Protein AF-A0AAW1L6F1-F1 (afdb_monomer)

Foldseek 3Di:
DDDPCPVLPPPKDWPDKFALDDQWIKTWIQRPVVRDIDIDIGHPPDDDDPVVCVQRTDVNRVVQLVVPPPDDWDKDWDWDWDADPVRDTDTDIDIDTDHRDVPQWDADPVRDTHGPPDDDDDDD

Nearest PDB structures (foldseek):
  8a5d-assembly1_X  TM=5.709E-01  e=8.461E+00  Thermochaetoides thermophila
  8a5p-assembly1_X  TM=4.669E-01  e=5.371E+00  Thermochaetoides thermophila
  8a5q-assembly1_X  TM=4.578E-01  e=5.685E+00  Thermochaetoides thermophila
  4yur-assembly1_A  TM=3.239E-01  e=2.045E+00  Homo sapiens
  8jmx-assembly1_A  TM=3.265E-01  e=7.135E+00  Homo sapiens

Radius of gyration: 18.79 Å; Cα contacts (8 Å, |Δi|>4): 182; chains: 1; bounding box: 62×35×46 Å

Sequence (124 aa):
MTDELECYGEGSYITTFASGGPKLYAYRVYSPTEDKYYATIEVKGITINHNTSKTVNFPSLCGMVLKGEETEPKYITTKNIRRTVGHDVVTCAVTKVFKTTFSKRRHLENY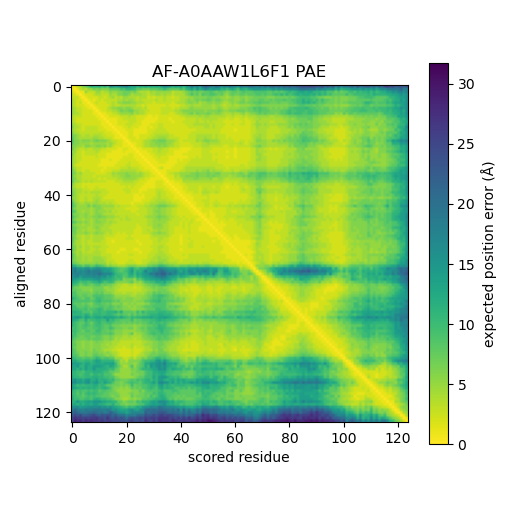DSVPYGYKRRKLE

Solvent-accessible surface area (backbone atoms only — not comparable to full-atom values): 7790 Å² total; per-residue (Å²): 135,84,72,84,46,60,87,54,31,75,84,33,44,76,78,44,79,41,68,36,41,91,63,28,38,27,40,30,32,41,15,70,75,74,73,43,79,48,74,44,64,49,53,74,91,60,79,84,44,82,74,45,42,76,65,60,35,42,70,51,51,47,51,40,56,76,56,40,88,78,49,78,72,42,79,46,75,44,80,42,83,46,67,48,96,86,64,47,82,43,80,41,84,44,75,44,77,54,65,70,63,54,87,74,43,47,75,46,97,83,78,46,73,42,56,77,86,72,73,83,78,80,82,128

pLDDT: mean 88.29, std 8.33, range [51.62, 97.12]

Organism: Popillia japonica (NCBI:txid7064)

Structure (mmCIF, N/CA/C/O backbone):
data_AF-A0AAW1L6F1-F1
#
_entry.id   AF-A0AAW1L6F1-F1
#
loop_
_atom_site.group_PDB
_atom_site.id
_atom_site.type_symbol
_atom_site.label_atom_id
_atom_site.label_alt_id
_atom_site.label_comp_id
_atom_site.label_asym_id
_atom_site.label_entity_id
_atom_site.label_seq_id
_atom_site.pdbx_PDB_ins_code
_atom_site.Cartn_x
_atom_site.Cartn_y
_atom_site.Cartn_z
_atom_site.occupancy
_atom_site.B_iso_or_equiv
_atom_site.auth_seq_id
_atom_site.auth_comp_id
_atom_site.auth_asym_id
_atom_site.auth_atom_id
_atom_site.pdbx_PDB_model_num
ATOM 1 N N . MET A 1 1 ? -11.083 -21.063 3.899 1.00 57.72 1 MET A N 1
ATOM 2 C CA . MET A 1 1 ? -10.723 -19.638 3.751 1.00 57.72 1 MET A CA 1
ATOM 3 C C . MET A 1 1 ? -10.067 -19.257 5.061 1.00 57.72 1 MET A C 1
ATOM 5 O O . MET A 1 1 ? -10.654 -19.580 6.082 1.00 57.72 1 MET A O 1
ATOM 9 N N . THR A 1 2 ? -8.835 -18.754 5.032 1.00 82.38 2 THR A N 1
ATOM 10 C CA . THR A 1 2 ? -8.041 -18.465 6.241 1.00 82.38 2 THR A CA 1
ATOM 11 C C . THR A 1 2 ? -8.349 -17.052 6.721 1.00 82.38 2 THR A C 1
ATOM 13 O O . THR A 1 2 ? -8.547 -16.170 5.884 1.00 82.38 2 THR A O 1
ATOM 16 N N . ASP A 1 3 ? -8.426 -16.847 8.034 1.00 86.44 3 ASP A N 1
ATOM 17 C CA . ASP A 1 3 ? -8.598 -15.519 8.615 1.00 86.44 3 ASP A CA 1
ATOM 18 C C . ASP A 1 3 ? -7.234 -14.828 8.761 1.00 86.44 3 ASP A C 1
ATOM 20 O O . ASP A 1 3 ? -6.381 -15.230 9.548 1.00 86.44 3 ASP A O 1
ATOM 24 N N . GLU A 1 4 ? -7.024 -13.774 7.975 1.00 82.94 4 GLU A N 1
ATOM 25 C CA . GLU A 1 4 ? -5.788 -12.983 7.986 1.00 82.94 4 GLU A CA 1
ATOM 26 C C . GLU A 1 4 ? -5.648 -12.128 9.263 1.00 82.94 4 GLU A C 1
ATOM 28 O O . GLU A 1 4 ? -4.585 -11.555 9.514 1.00 82.94 4 GLU A O 1
ATOM 33 N N . LEU A 1 5 ? -6.710 -12.006 10.072 1.00 90.38 5 LEU A N 1
ATOM 34 C CA . LEU A 1 5 ? -6.708 -11.217 11.303 1.00 90.38 5 LEU A CA 1
ATOM 35 C C . LEU A 1 5 ? -6.268 -12.003 12.541 1.00 90.38 5 LEU A C 1
ATOM 37 O O . LEU A 1 5 ? -5.894 -11.375 13.532 1.00 90.38 5 LEU A O 1
ATOM 41 N N . GLU A 1 6 ? -6.230 -13.339 12.476 1.00 89.56 6 GLU A N 1
ATOM 42 C CA . GLU A 1 6 ? -5.811 -14.204 13.592 1.00 89.56 6 GLU A CA 1
ATOM 43 C C . GLU A 1 6 ? -4.420 -13.832 14.124 1.00 89.56 6 GLU A C 1
ATOM 45 O O . GLU A 1 6 ? -4.172 -13.874 15.329 1.00 89.56 6 GLU A O 1
ATOM 50 N N . CYS A 1 7 ? -3.518 -13.389 13.241 1.00 90.06 7 CYS A N 1
ATOM 51 C CA . CYS A 1 7 ? -2.166 -12.981 13.617 1.00 90.06 7 CYS A CA 1
ATOM 52 C C . CYS A 1 7 ? -2.102 -11.722 14.502 1.00 90.06 7 CYS A C 1
ATOM 54 O O . CYS A 1 7 ? -1.065 -11.477 15.117 1.00 90.06 7 CYS A O 1
ATOM 56 N N . TYR A 1 8 ? -3.185 -10.942 14.590 1.00 91.31 8 TYR A N 1
ATOM 57 C CA . TYR A 1 8 ? -3.277 -9.752 15.443 1.00 91.31 8 TYR A CA 1
ATOM 58 C C . TYR A 1 8 ? -3.938 -10.036 16.801 1.00 91.31 8 TYR A C 1
ATOM 60 O O . TYR A 1 8 ? -4.023 -9.130 17.628 1.00 91.31 8 TYR A O 1
ATOM 68 N N . GLY A 1 9 ? -4.377 -11.273 17.053 1.00 92.50 9 GLY A N 1
ATOM 69 C CA . GLY A 1 9 ? -5.018 -11.693 18.299 1.00 92.50 9 GLY A CA 1
ATOM 70 C C . GLY A 1 9 ? -6.535 -11.846 18.187 1.00 92.50 9 GLY A C 1
ATOM 71 O O . GLY A 1 9 ? -7.175 -11.336 17.264 1.00 92.50 9 GLY A O 1
ATOM 72 N N . GLU A 1 10 ? -7.114 -12.568 19.144 1.00 92.38 10 GLU A N 1
ATOM 73 C CA . GLU A 1 10 ? -8.540 -12.894 19.164 1.00 92.38 10 GLU A CA 1
ATOM 74 C C . GLU A 1 10 ? -9.414 -11.632 19.240 1.00 92.38 10 GLU A C 1
ATOM 76 O O . GLU A 1 10 ? -9.129 -10.686 19.976 1.00 92.38 10 GLU A O 1
ATOM 81 N N . GLY A 1 11 ? -10.484 -11.604 18.442 1.00 92.12 11 GLY A N 1
ATOM 82 C CA . GLY A 1 11 ? -11.396 -10.461 18.370 1.00 92.12 11 GLY A CA 1
ATOM 83 C C . GLY A 1 11 ? -10.843 -9.247 17.618 1.00 92.12 11 GLY A C 1
ATOM 84 O O . GLY A 1 11 ? -11.469 -8.188 17.650 1.00 92.12 11 GLY A O 1
ATOM 85 N N . SER A 1 12 ? -9.699 -9.369 16.938 1.00 95.44 12 SER A N 1
ATOM 86 C CA . SER A 1 12 ? -9.168 -8.300 16.088 1.00 95.44 12 SER A CA 1
ATOM 87 C C . SER A 1 12 ? -10.091 -7.996 14.912 1.00 95.44 12 SER A C 1
ATOM 89 O O . SER A 1 12 ? -10.621 -8.898 14.266 1.00 95.44 12 SER A O 1
ATOM 91 N N . TYR A 1 13 ? -10.262 -6.713 14.594 1.00 94.50 13 TYR A N 1
ATOM 92 C CA . TYR A 1 13 ? -11.119 -6.285 13.487 1.00 94.50 13 TYR A CA 1
ATOM 93 C C . TYR A 1 13 ? -10.544 -5.092 12.728 1.00 94.50 13 TYR A C 1
ATOM 95 O O . TYR A 1 13 ? -9.769 -4.283 13.247 1.00 94.50 13 TYR A O 1
ATOM 103 N N . ILE A 1 14 ? -10.936 -4.975 11.459 1.00 95.75 14 ILE A N 1
ATOM 104 C CA . ILE A 1 14 ? -10.528 -3.871 10.591 1.00 95.75 14 ILE A CA 1
ATOM 105 C C . ILE A 1 14 ? -11.336 -2.620 10.946 1.00 95.75 14 ILE A C 1
ATOM 107 O O . ILE A 1 14 ? -12.562 -2.622 10.887 1.00 95.75 14 ILE A O 1
ATOM 111 N N . THR A 1 15 ? -10.642 -1.529 11.263 1.00 95.75 15 THR A N 1
ATOM 112 C CA . THR A 1 15 ? -11.247 -0.223 11.571 1.00 95.75 15 THR A CA 1
ATOM 113 C C . THR A 1 15 ? -11.267 0.714 10.377 1.00 95.75 15 THR A C 1
ATOM 115 O O . THR A 1 15 ? -12.093 1.619 10.294 1.00 95.75 15 THR A O 1
ATOM 118 N N . THR A 1 16 ? -10.346 0.537 9.433 1.00 93.94 16 THR A N 1
ATOM 119 C CA . THR A 1 16 ? -10.291 1.352 8.219 1.00 93.94 16 THR A CA 1
ATOM 120 C C . THR A 1 16 ? -9.770 0.518 7.072 1.00 93.94 16 THR A C 1
ATOM 122 O O . THR A 1 16 ? -8.782 -0.197 7.220 1.00 93.94 16 THR A O 1
ATOM 125 N N . PHE A 1 17 ? -10.405 0.656 5.915 1.00 93.00 17 PHE A N 1
ATOM 126 C CA . PHE A 1 17 ? -10.014 -0.012 4.686 1.00 93.00 17 PHE A CA 1
ATOM 127 C C . PHE A 1 17 ? -9.906 1.013 3.558 1.00 93.00 17 PHE A C 1
ATOM 129 O O . PHE A 1 17 ? -10.800 1.835 3.368 1.00 93.00 17 PHE A O 1
ATOM 136 N N . ALA A 1 18 ? -8.816 0.949 2.802 1.00 91.50 18 ALA A N 1
ATOM 137 C CA . ALA A 1 18 ? -8.590 1.763 1.621 1.00 91.50 18 ALA A CA 1
ATOM 138 C C . ALA A 1 18 ? -8.225 0.856 0.447 1.00 91.50 18 ALA A C 1
ATOM 140 O O . ALA A 1 18 ? -7.254 0.103 0.503 1.00 91.50 18 ALA A O 1
ATOM 141 N N . SER A 1 19 ? -8.978 0.956 -0.646 1.00 90.94 19 SER A N 1
ATOM 142 C CA . SER A 1 19 ? -8.617 0.320 -1.911 1.00 90.94 19 SER A CA 1
ATOM 143 C C . SER A 1 19 ? -8.038 1.368 -2.853 1.00 90.94 19 SER A C 1
ATOM 145 O O . SER A 1 19 ? -8.583 2.458 -2.968 1.00 90.94 19 SER A O 1
ATOM 147 N N . GLY A 1 20 ? -6.950 1.035 -3.544 1.00 88.31 20 GLY A N 1
ATOM 148 C CA . GLY A 1 20 ? -6.421 1.800 -4.678 1.00 88.31 20 GLY A CA 1
ATOM 149 C C . GLY A 1 20 ? -6.660 1.120 -6.027 1.00 88.31 20 GLY A C 1
ATOM 150 O O . GLY A 1 20 ? -6.161 1.592 -7.052 1.00 88.31 20 GLY A O 1
ATOM 151 N N . GLY A 1 21 ? -7.382 -0.003 -6.037 1.00 87.50 21 GLY A N 1
ATOM 152 C CA . GLY A 1 21 ? -7.690 -0.792 -7.223 1.00 87.50 21 GLY A CA 1
ATOM 153 C C . GLY A 1 21 ? -7.355 -2.274 -7.067 1.00 87.50 21 GLY A C 1
ATOM 154 O O . GLY A 1 21 ? -7.065 -2.752 -5.966 1.00 87.50 21 GLY A O 1
ATOM 155 N N . PRO A 1 22 ? -7.395 -3.038 -8.172 1.00 88.31 22 PRO A N 1
ATOM 156 C CA . PRO A 1 22 ? -7.106 -4.463 -8.143 1.00 88.31 22 PRO A CA 1
ATOM 157 C C . PRO A 1 22 ? -5.719 -4.742 -7.557 1.00 88.31 22 PRO A C 1
ATOM 159 O O . PRO A 1 22 ? -4.704 -4.345 -8.126 1.00 88.31 22 PRO A O 1
ATOM 162 N N . LYS A 1 23 ? -5.683 -5.490 -6.446 1.00 89.00 23 LYS A N 1
ATOM 163 C CA . LYS A 1 23 ? -4.446 -5.933 -5.773 1.00 89.00 23 LYS A CA 1
ATOM 164 C C . LYS A 1 23 ? -3.576 -4.774 -5.253 1.00 89.00 23 LYS A C 1
ATOM 166 O O . LYS A 1 23 ? -2.353 -4.903 -5.185 1.00 89.00 23 LYS A O 1
ATOM 171 N N . LEU A 1 24 ? -4.229 -3.661 -4.917 1.00 92.75 24 LEU A N 1
ATOM 172 C CA . LEU A 1 24 ? -3.680 -2.546 -4.159 1.00 92.75 24 LEU A CA 1
ATOM 173 C C . LEU A 1 24 ? -4.701 -2.146 -3.089 1.00 92.75 24 LEU A C 1
ATOM 175 O O . LEU A 1 24 ? -5.696 -1.486 -3.391 1.00 92.75 24 LEU A O 1
ATOM 179 N N . TYR A 1 25 ? -4.471 -2.559 -1.851 1.00 93.56 25 TYR A N 1
ATOM 180 C CA . TYR A 1 25 ? -5.325 -2.211 -0.720 1.00 93.56 25 TYR A CA 1
ATOM 181 C C . TYR A 1 25 ? -4.500 -2.067 0.552 1.00 93.56 25 TYR A C 1
ATOM 183 O O . TYR A 1 25 ? -3.404 -2.601 0.663 1.00 93.56 25 TYR A O 1
ATOM 191 N N . ALA A 1 26 ? -5.013 -1.312 1.510 1.00 95.00 26 ALA A N 1
ATOM 192 C CA . ALA A 1 26 ? -4.414 -1.155 2.820 1.00 95.00 26 ALA A CA 1
ATOM 193 C C . ALA A 1 26 ? -5.521 -1.134 3.864 1.00 95.00 26 ALA A C 1
ATOM 195 O O . ALA A 1 26 ? -6.631 -0.668 3.599 1.00 95.00 26 ALA A O 1
ATOM 196 N N . TYR A 1 27 ? -5.221 -1.637 5.050 1.00 95.50 27 TYR A N 1
ATOM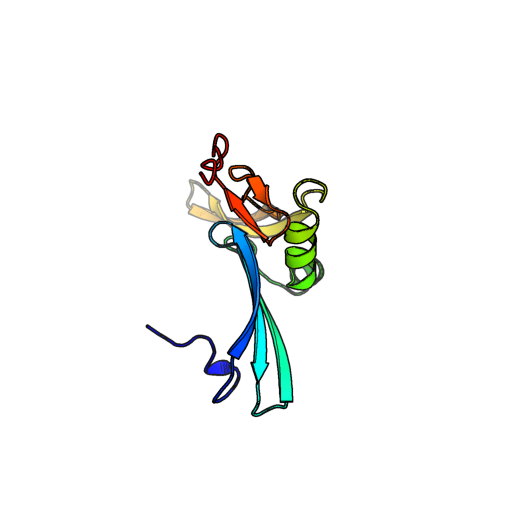 197 C CA . TYR A 1 27 ? -6.179 -1.667 6.139 1.00 95.50 27 TYR A CA 1
ATOM 198 C C . TYR A 1 27 ? -5.499 -1.438 7.479 1.00 95.50 27 TYR A C 1
ATOM 200 O O . TYR A 1 27 ? -4.303 -1.688 7.654 1.00 95.50 27 TYR A O 1
ATOM 208 N N . ARG A 1 28 ? -6.288 -0.916 8.414 1.00 96.25 28 ARG A N 1
ATOM 209 C CA . ARG A 1 28 ? -5.908 -0.730 9.806 1.00 96.25 28 ARG A CA 1
ATOM 210 C C . ARG A 1 28 ? -6.703 -1.710 10.653 1.00 96.25 28 ARG A C 1
ATOM 212 O O . ARG A 1 28 ? -7.927 -1.738 10.556 1.00 96.25 28 ARG A O 1
ATOM 219 N N . VAL A 1 29 ? -6.009 -2.492 11.464 1.00 96.44 29 VAL A N 1
ATOM 220 C CA . VAL A 1 29 ? -6.584 -3.466 12.396 1.00 96.44 29 VAL A CA 1
ATOM 221 C C . VAL A 1 29 ? -6.471 -2.905 13.802 1.00 96.44 29 VAL A C 1
ATOM 223 O O . VAL A 1 29 ? -5.441 -2.322 14.142 1.00 96.44 29 VAL A O 1
ATOM 226 N N . TYR A 1 30 ? -7.520 -3.054 14.601 1.00 97.12 30 TYR A N 1
ATOM 227 C CA . TYR A 1 30 ? -7.450 -2.878 16.046 1.00 97.12 30 TYR A CA 1
ATOM 228 C C . TYR A 1 30 ? -7.404 -4.255 16.706 1.00 97.12 30 TYR A C 1
ATOM 230 O O . TYR A 1 30 ? -8.233 -5.107 16.387 1.00 97.12 30 TYR A O 1
ATOM 238 N N . SER A 1 31 ? -6.423 -4.455 17.584 1.00 96.19 31 SER A N 1
ATOM 239 C CA . SER A 1 31 ? -6.257 -5.661 18.392 1.00 96.19 31 SER A CA 1
ATOM 240 C C . SER A 1 31 ? -6.706 -5.366 19.823 1.00 96.19 31 SER A C 1
ATOM 242 O O . SER A 1 31 ? -6.015 -4.615 20.520 1.00 96.19 31 SER A O 1
ATOM 244 N N . PRO A 1 32 ? -7.833 -5.939 20.282 1.00 94.50 32 PRO A N 1
ATOM 245 C CA . PRO A 1 32 ? -8.284 -5.785 21.663 1.00 94.50 32 PRO A CA 1
ATOM 246 C C . PRO A 1 32 ? -7.327 -6.424 22.674 1.00 94.50 32 PRO A C 1
ATOM 248 O O . PRO A 1 32 ? -7.236 -5.960 23.806 1.00 94.50 32 PRO A O 1
ATOM 251 N N . THR A 1 33 ? -6.598 -7.473 22.277 1.00 93.38 33 THR A N 1
ATOM 252 C CA . THR A 1 33 ? -5.667 -8.191 23.161 1.00 93.38 33 THR A CA 1
ATOM 253 C C . THR A 1 33 ? -4.436 -7.365 23.514 1.00 93.38 33 THR A C 1
ATOM 255 O O . THR A 1 33 ? -3.932 -7.463 24.629 1.00 93.38 33 THR A O 1
ATOM 258 N N . GLU A 1 34 ? -3.943 -6.553 22.575 1.00 93.25 34 GLU A N 1
ATOM 259 C CA . GLU A 1 34 ? -2.775 -5.689 22.790 1.00 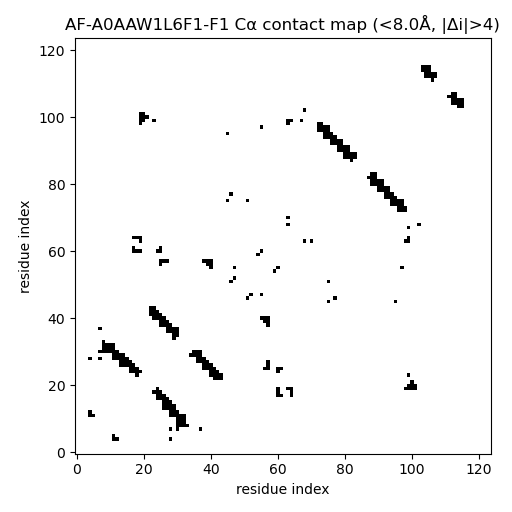93.25 34 GLU A CA 1
ATOM 260 C C . GLU A 1 34 ? -3.127 -4.211 23.011 1.00 93.25 34 GLU A C 1
ATOM 262 O O . GLU A 1 34 ? -2.224 -3.420 23.287 1.00 93.25 34 GLU A O 1
ATOM 267 N N . ASP A 1 35 ? -4.401 -3.841 22.856 1.00 94.25 35 ASP A N 1
ATOM 268 C CA . ASP A 1 35 ? -4.898 -2.459 22.805 1.00 94.25 35 ASP A CA 1
ATOM 269 C C . ASP A 1 35 ? -4.098 -1.574 21.828 1.00 94.25 35 ASP A C 1
ATOM 271 O O . ASP A 1 35 ? -3.655 -0.461 22.125 1.00 94.25 35 ASP A O 1
ATOM 275 N N . LYS A 1 36 ? -3.849 -2.106 20.625 1.00 95.81 36 LYS A N 1
ATOM 276 C CA . LYS A 1 36 ? -2.999 -1.468 19.610 1.00 95.81 36 LYS A CA 1
ATOM 277 C C . LYS A 1 36 ? -3.615 -1.497 18.229 1.00 95.81 36 LYS A C 1
ATOM 279 O O . LYS A 1 36 ? -4.451 -2.332 17.887 1.00 95.81 36 LYS A O 1
ATOM 284 N N . TYR A 1 37 ? -3.126 -0.575 17.407 1.00 95.62 37 TYR A N 1
ATOM 285 C CA . TYR A 1 37 ? -3.457 -0.513 15.997 1.00 95.62 37 TYR A CA 1
ATOM 286 C C . TYR A 1 37 ? -2.291 -0.970 15.132 1.00 95.62 37 TYR A C 1
ATOM 288 O O . TYR A 1 37 ? -1.171 -0.483 15.278 1.00 95.62 37 TYR A O 1
ATOM 296 N N . TYR A 1 38 ? -2.602 -1.813 14.156 1.00 94.88 38 TYR A N 1
ATOM 297 C CA . TYR A 1 38 ? -1.676 -2.267 13.127 1.00 94.88 38 TYR A CA 1
ATOM 298 C C . TYR A 1 38 ? -2.124 -1.717 11.784 1.00 94.88 38 TYR A C 1
ATOM 300 O O . TYR A 1 38 ? -3.319 -1.645 11.506 1.00 94.88 38 TYR A O 1
ATOM 308 N N . ALA A 1 39 ? -1.175 -1.303 10.953 1.00 94.94 39 ALA A N 1
ATOM 309 C CA . ALA A 1 39 ? -1.458 -0.805 9.618 1.00 94.94 39 ALA A CA 1
ATOM 310 C C . ALA A 1 39 ? -0.667 -1.617 8.599 1.00 94.94 39 ALA A C 1
ATOM 312 O O . ALA A 1 39 ? 0.563 -1.661 8.657 1.00 94.94 39 ALA A O 1
ATOM 313 N N . THR A 1 40 ? -1.382 -2.209 7.650 1.00 92.31 40 THR A N 1
ATOM 314 C CA . THR A 1 40 ? -0.810 -3.087 6.629 1.00 92.31 40 THR A CA 1
ATOM 315 C C . THR A 1 40 ? -1.200 -2.582 5.249 1.00 92.31 40 THR A C 1
ATOM 317 O O . THR A 1 40 ? -2.273 -2.004 5.054 1.00 92.31 40 THR A O 1
ATOM 320 N N . ILE A 1 41 ? -0.302 -2.768 4.284 1.00 94.50 41 ILE A N 1
ATOM 321 C CA . ILE A 1 41 ? -0.547 -2.485 2.874 1.00 94.50 41 ILE A CA 1
ATOM 322 C C . ILE A 1 41 ? -0.196 -3.711 2.045 1.00 94.50 41 ILE A C 1
ATOM 324 O O . ILE A 1 41 ? 0.896 -4.259 2.151 1.00 94.50 41 ILE A O 1
ATOM 328 N N . GLU A 1 42 ? -1.119 -4.078 1.173 1.00 92.50 42 GLU A N 1
ATOM 329 C CA . GLU A 1 42 ? -0.993 -5.173 0.233 1.00 92.50 42 GLU A CA 1
ATOM 330 C C . GLU A 1 42 ? -0.924 -4.601 -1.178 1.00 92.50 42 GLU A C 1
ATOM 332 O O . GLU A 1 42 ? -1.874 -4.007 -1.701 1.00 92.50 42 GLU A O 1
ATOM 337 N N . VAL A 1 43 ? 0.242 -4.757 -1.803 1.00 92.75 43 VAL A N 1
ATOM 338 C CA . VAL A 1 43 ? 0.511 -4.241 -3.143 1.00 92.75 43 VAL A CA 1
ATOM 339 C C . VAL A 1 43 ? 1.153 -5.308 -4.010 1.00 92.75 43 VAL A C 1
ATOM 341 O O . VAL A 1 43 ? 2.253 -5.801 -3.757 1.00 92.75 43 VAL A O 1
ATOM 344 N N . LYS A 1 44 ? 0.490 -5.654 -5.113 1.00 91.00 44 LYS A N 1
ATOM 345 C CA . LYS A 1 44 ? 1.073 -6.609 -6.048 1.00 91.00 44 LYS A CA 1
ATOM 346 C C . LYS A 1 44 ? 2.205 -5.977 -6.849 1.00 91.00 44 LYS A C 1
ATOM 348 O O . LYS A 1 44 ? 2.045 -4.983 -7.550 1.00 91.00 44 LYS A O 1
ATOM 353 N N . GLY A 1 45 ? 3.341 -6.665 -6.845 1.00 88.06 45 GLY A N 1
ATOM 354 C CA . GLY A 1 45 ? 4.463 -6.382 -7.727 1.00 88.06 45 GLY A CA 1
ATOM 355 C C . GLY A 1 45 ? 5.479 -5.403 -7.153 1.00 88.06 45 GLY A C 1
ATOM 356 O O . GLY A 1 45 ? 6.567 -5.330 -7.710 1.00 88.06 45 GLY A O 1
ATOM 357 N N . ILE A 1 46 ? 5.203 -4.706 -6.058 1.00 90.69 46 ILE A N 1
ATOM 358 C CA . ILE A 1 46 ? 6.221 -3.920 -5.359 1.00 90.69 46 ILE A CA 1
ATOM 359 C C . ILE A 1 46 ? 6.657 -4.726 -4.140 1.00 90.69 46 ILE A C 1
ATOM 361 O O . ILE A 1 46 ? 5.826 -5.113 -3.328 1.00 90.69 46 ILE A O 1
ATOM 365 N N . THR A 1 47 ? 7.952 -5.005 -4.025 1.00 90.12 47 THR A N 1
ATOM 366 C CA . THR A 1 47 ? 8.495 -5.654 -2.829 1.00 90.12 47 THR A CA 1
ATOM 367 C C . THR A 1 47 ? 8.573 -4.630 -1.706 1.00 90.12 47 THR A C 1
ATOM 369 O O . THR A 1 47 ? 9.243 -3.612 -1.871 1.00 90.12 47 THR A O 1
ATOM 372 N N . ILE A 1 48 ? 7.930 -4.910 -0.571 1.00 90.94 48 ILE A N 1
AT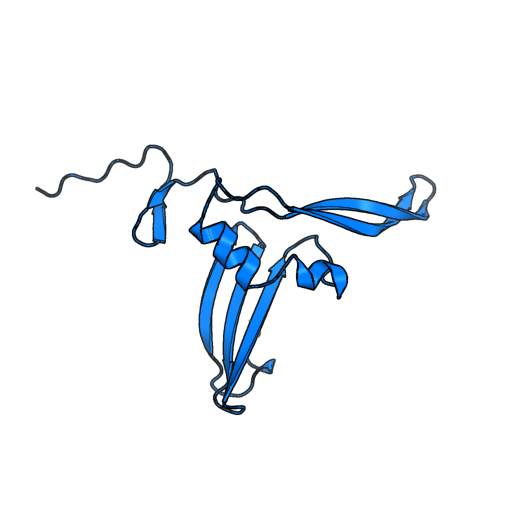OM 373 C CA . ILE A 1 48 ? 7.995 -4.060 0.619 1.00 90.94 48 ILE A CA 1
ATOM 374 C C . ILE A 1 48 ? 9.272 -4.379 1.408 1.00 90.94 48 ILE A C 1
ATOM 376 O O . ILE A 1 48 ? 9.349 -5.348 2.152 1.00 90.94 48 ILE A O 1
ATOM 380 N N . ASN A 1 49 ? 10.298 -3.555 1.217 1.00 90.94 49 ASN A N 1
ATOM 381 C CA . ASN A 1 49 ? 11.482 -3.458 2.066 1.00 90.94 49 ASN A CA 1
ATOM 382 C C . ASN A 1 49 ? 11.464 -2.153 2.885 1.00 90.94 49 ASN A C 1
ATOM 384 O O . ASN A 1 49 ? 10.586 -1.309 2.705 1.00 90.94 49 ASN A O 1
ATOM 388 N N . HIS A 1 50 ? 12.466 -1.955 3.744 1.00 91.62 50 HIS A N 1
ATOM 389 C CA . HIS A 1 50 ? 12.581 -0.762 4.593 1.00 91.62 50 HIS A CA 1
ATOM 390 C C . HIS A 1 50 ? 12.599 0.572 3.820 1.00 91.62 50 HIS A C 1
ATOM 392 O O . HIS A 1 50 ? 12.113 1.580 4.321 1.00 91.62 50 HIS A O 1
ATOM 398 N N . ASN A 1 51 ? 13.159 0.616 2.608 1.00 91.62 51 ASN A N 1
ATOM 399 C CA . ASN A 1 51 ? 13.170 1.847 1.820 1.00 91.62 51 ASN A CA 1
ATOM 400 C C . ASN A 1 51 ? 11.798 2.105 1.187 1.00 91.62 51 ASN A C 1
ATOM 402 O O . ASN A 1 51 ? 11.264 3.206 1.266 1.00 91.62 51 ASN A O 1
ATOM 406 N N . THR A 1 52 ? 11.197 1.075 0.593 1.00 92.12 52 THR A N 1
ATOM 407 C CA . THR A 1 52 ? 9.890 1.189 -0.056 1.00 92.12 52 THR A CA 1
ATOM 408 C C . THR A 1 52 ? 8.757 1.391 0.943 1.00 92.12 52 THR A C 1
ATOM 410 O O . THR A 1 52 ? 7.808 2.083 0.603 1.00 92.12 52 THR A O 1
ATOM 413 N N . SER A 1 53 ? 8.842 0.855 2.167 1.00 92.94 53 SER A N 1
ATOM 414 C CA . SER A 1 53 ? 7.801 1.016 3.196 1.00 92.94 53 SER A CA 1
ATOM 415 C C . SER A 1 53 ? 7.666 2.464 3.683 1.00 92.94 53 SER A C 1
ATOM 417 O O . SER A 1 53 ? 6.585 2.897 4.080 1.00 92.94 53 SER A O 1
ATOM 419 N N . LYS A 1 54 ? 8.732 3.269 3.572 1.00 92.69 54 LYS A N 1
ATOM 420 C CA . LYS A 1 54 ? 8.672 4.720 3.817 1.00 92.69 54 LYS A CA 1
ATOM 421 C C . LYS A 1 54 ? 7.771 5.438 2.811 1.00 92.69 54 LYS A C 1
ATOM 423 O O . LYS A 1 54 ? 7.181 6.465 3.132 1.00 92.69 54 LYS A O 1
ATOM 428 N N . THR A 1 55 ? 7.655 4.901 1.598 1.00 91.88 55 THR A N 1
ATOM 429 C CA . THR A 1 55 ? 6.918 5.516 0.487 1.00 91.88 55 THR A CA 1
ATOM 430 C C . THR A 1 55 ? 5.552 4.874 0.243 1.00 91.88 55 THR A C 1
ATOM 432 O O . THR A 1 55 ? 4.601 5.595 -0.068 1.00 91.88 55 THR A O 1
ATOM 435 N N . VAL A 1 56 ? 5.483 3.545 0.363 1.00 93.19 56 VAL A N 1
ATOM 436 C CA . VAL A 1 56 ? 4.322 2.672 0.163 1.00 93.19 56 VAL A CA 1
ATOM 437 C C . VAL A 1 56 ? 3.874 2.167 1.522 1.00 93.19 56 VAL A C 1
ATOM 439 O O . VAL A 1 56 ? 4.373 1.172 2.039 1.00 93.19 56 VAL A O 1
ATOM 442 N N . ASN A 1 57 ? 2.948 2.904 2.112 1.00 94.06 57 ASN A N 1
ATOM 443 C CA . ASN A 1 57 ? 2.358 2.613 3.412 1.00 94.06 57 ASN A CA 1
ATOM 444 C C . ASN A 1 57 ? 0.876 2.992 3.436 1.00 94.06 57 ASN A C 1
ATOM 446 O O . ASN A 1 57 ? 0.373 3.663 2.531 1.00 94.06 57 ASN A O 1
ATOM 450 N N . PHE A 1 58 ? 0.187 2.578 4.497 1.00 94.56 58 PHE A N 1
ATOM 451 C CA . PHE A 1 58 ? -1.233 2.855 4.694 1.00 94.56 58 PHE A CA 1
ATOM 452 C C . PHE A 1 58 ? -1.586 4.354 4.545 1.00 94.56 58 PHE A C 1
ATOM 454 O O . PHE A 1 58 ? -2.423 4.663 3.694 1.00 94.56 58 PHE A O 1
ATOM 461 N N . PRO A 1 59 ? -0.916 5.311 5.230 1.00 93.31 59 PRO A N 1
ATOM 462 C CA . PRO A 1 59 ? -1.211 6.737 5.055 1.00 93.31 59 PRO A CA 1
ATOM 463 C C . PRO A 1 59 ? -1.037 7.227 3.615 1.00 93.31 59 PRO A C 1
ATOM 465 O O . PRO A 1 59 ? -1.851 8.008 3.125 1.00 93.31 59 PRO A O 1
ATOM 468 N N . SER A 1 60 ? 0.003 6.754 2.918 1.00 91.94 60 SER A N 1
ATOM 469 C CA . SER A 1 60 ? 0.254 7.143 1.530 1.00 91.94 60 SER A CA 1
ATOM 470 C C . SER A 1 60 ? -0.868 6.704 0.591 1.00 91.94 60 SER A C 1
ATOM 472 O O . SER A 1 60 ? -1.260 7.488 -0.271 1.00 91.94 60 SER A O 1
ATOM 474 N N . LEU A 1 61 ? -1.417 5.496 0.778 1.00 92.19 61 LEU A N 1
ATOM 475 C CA . LEU A 1 61 ? -2.523 5.006 -0.039 1.00 92.19 61 LEU A CA 1
ATOM 476 C C . LEU A 1 61 ? -3.816 5.752 0.290 1.00 92.19 61 LEU A C 1
ATOM 478 O O . LEU A 1 61 ? -4.498 6.194 -0.628 1.00 92.19 61 LEU A O 1
ATOM 482 N N . CYS A 1 62 ? -4.122 5.958 1.574 1.00 91.06 62 CYS A N 1
ATOM 483 C CA . CYS A 1 62 ? -5.284 6.747 1.988 1.00 91.06 62 CYS A CA 1
ATOM 484 C C . CYS A 1 62 ? -5.244 8.157 1.387 1.00 91.06 62 CYS A C 1
ATOM 486 O O . CYS A 1 62 ? -6.229 8.609 0.812 1.00 91.06 62 CYS A O 1
ATOM 488 N N . GLY A 1 63 ? -4.085 8.822 1.433 1.00 89.56 63 GLY A N 1
ATOM 489 C CA . GLY A 1 63 ? -3.895 10.129 0.806 1.00 89.56 63 GLY A CA 1
ATOM 490 C C . GLY A 1 63 ? -4.139 10.110 -0.706 1.00 89.56 63 GLY A C 1
ATOM 491 O O . GLY A 1 63 ? -4.816 10.999 -1.212 1.00 89.56 63 GLY A O 1
ATOM 492 N N . MET A 1 64 ? -3.651 9.087 -1.416 1.00 88.75 64 MET A N 1
ATOM 493 C CA . MET A 1 64 ? -3.888 8.932 -2.860 1.00 88.75 64 MET A CA 1
ATOM 494 C C . MET A 1 64 ? -5.359 8.685 -3.202 1.00 88.75 64 MET A C 1
ATOM 496 O O . MET A 1 64 ? -5.841 9.166 -4.220 1.00 88.75 64 MET A O 1
ATOM 500 N N . VAL A 1 65 ? -6.075 7.921 -2.376 1.00 87.12 65 VAL A N 1
ATOM 501 C CA . VAL A 1 65 ? -7.500 7.637 -2.592 1.00 87.12 65 VAL A CA 1
ATOM 502 C C . VAL A 1 65 ? -8.343 8.888 -2.354 1.00 87.12 65 VAL A C 1
ATOM 504 O O . VAL A 1 65 ? -9.225 9.178 -3.154 1.00 87.12 65 VAL A O 1
ATOM 507 N N . LEU A 1 66 ? -8.045 9.649 -1.297 1.00 85.44 66 LEU A N 1
ATOM 508 C CA . LEU A 1 66 ? -8.795 10.856 -0.938 1.00 85.44 66 LEU A CA 1
ATOM 509 C C . LEU A 1 66 ? -8.533 12.032 -1.886 1.00 85.44 66 LEU A C 1
ATOM 511 O O . LEU A 1 66 ? -9.462 12.757 -2.220 1.00 85.44 66 LEU A O 1
ATOM 515 N N . LYS A 1 67 ? -7.283 12.224 -2.320 1.00 82.38 67 LYS A N 1
ATOM 516 C CA . LYS A 1 67 ? -6.903 13.304 -3.250 1.00 82.38 67 LYS A CA 1
ATOM 517 C C . LYS A 1 67 ? -7.150 12.947 -4.720 1.00 82.38 67 LYS A C 1
ATOM 519 O O . LYS A 1 67 ? -7.100 13.815 -5.582 1.00 82.38 67 LYS A O 1
ATOM 524 N N . GLY A 1 68 ? -7.393 11.672 -5.024 1.00 71.25 68 GLY A N 1
ATOM 525 C CA . GLY A 1 68 ? -7.638 11.204 -6.385 1.00 71.25 68 GLY A CA 1
ATOM 526 C C . GLY A 1 68 ? -6.462 11.460 -7.338 1.00 71.25 68 GLY A C 1
ATOM 527 O O . GLY A 1 68 ? -5.295 11.284 -6.981 1.00 71.25 68 GLY A O 1
ATOM 528 N N . GLU A 1 69 ? -6.785 11.856 -8.573 1.00 63.31 69 GLU A N 1
ATOM 529 C CA . GLU A 1 69 ? -5.828 12.050 -9.676 1.00 63.31 69 GLU A CA 1
ATOM 530 C C . GLU A 1 69 ? -4.854 13.223 -9.466 1.00 63.31 69 GLU A C 1
ATOM 532 O O . GLU A 1 69 ? -3.868 13.326 -10.191 1.00 63.31 69 GLU A O 1
ATOM 537 N N . GLU A 1 70 ? -5.069 14.066 -8.452 1.00 65.06 70 GLU A N 1
ATOM 538 C CA . GLU A 1 70 ? -4.170 15.178 -8.111 1.00 65.06 70 GLU A CA 1
ATOM 539 C C . GLU A 1 70 ? -2.845 14.712 -7.487 1.00 65.06 70 GLU A C 1
ATOM 541 O O . GLU A 1 70 ? -1.902 15.492 -7.352 1.00 65.06 70 GLU A O 1
ATOM 546 N N . THR A 1 71 ? -2.744 13.440 -7.085 1.00 74.38 71 THR A N 1
ATOM 547 C CA . THR A 1 71 ? -1.502 12.915 -6.508 1.00 74.38 71 THR A CA 1
ATOM 548 C C . THR A 1 71 ? -0.555 12.434 -7.597 1.00 74.38 71 THR A C 1
ATOM 550 O O . THR A 1 71 ? -0.867 11.503 -8.342 1.00 74.38 71 THR A O 1
ATOM 553 N N . GLU A 1 72 ? 0.650 13.004 -7.632 1.00 78.56 72 GLU A N 1
ATOM 554 C CA . GLU A 1 72 ? 1.689 12.555 -8.553 1.00 78.56 72 GLU A CA 1
ATOM 555 C C . GLU A 1 72 ? 2.023 11.061 -8.362 1.00 78.56 72 GLU A C 1
ATOM 557 O O . GLU A 1 72 ? 2.151 10.573 -7.227 1.00 78.56 72 GLU A O 1
ATOM 562 N N . PRO A 1 73 ? 2.193 10.309 -9.465 1.00 82.81 73 PRO A N 1
ATOM 563 C CA . PRO A 1 73 ? 2.568 8.906 -9.401 1.00 82.81 73 PRO A CA 1
ATOM 564 C C . PRO A 1 73 ? 3.954 8.748 -8.770 1.00 82.81 73 PRO A C 1
ATOM 566 O O . PRO A 1 73 ? 4.918 9.392 -9.181 1.00 82.81 73 PRO A O 1
ATOM 569 N N . LYS A 1 74 ? 4.086 7.831 -7.805 1.00 89.44 74 LYS A N 1
ATOM 570 C CA . LYS A 1 74 ? 5.379 7.568 -7.161 1.00 89.44 74 LYS A CA 1
ATOM 571 C C . LYS A 1 74 ? 6.139 6.477 -7.907 1.00 89.44 74 LYS A C 1
ATOM 573 O O . LYS A 1 74 ? 5.614 5.385 -8.123 1.00 89.44 74 LYS A O 1
ATOM 578 N N . TYR A 1 75 ? 7.392 6.744 -8.257 1.00 92.38 75 TYR A N 1
ATOM 579 C CA . TYR A 1 75 ? 8.263 5.783 -8.932 1.00 92.38 75 TYR A CA 1
ATOM 580 C C . TYR A 1 75 ? 9.135 5.048 -7.919 1.00 92.38 75 TYR A C 1
ATOM 582 O O . TYR A 1 75 ? 9.840 5.661 -7.122 1.00 92.38 75 TYR A O 1
ATOM 590 N N . ILE A 1 76 ? 9.084 3.720 -7.953 1.00 93.12 76 ILE A N 1
ATOM 591 C CA . ILE A 1 76 ? 9.798 2.853 -7.021 1.00 93.12 76 ILE A CA 1
ATOM 592 C C . ILE A 1 76 ? 10.755 1.985 -7.811 1.00 93.12 76 ILE A C 1
ATOM 594 O O . ILE A 1 76 ? 10.330 1.110 -8.565 1.00 93.12 76 ILE A O 1
ATOM 598 N N . THR A 1 77 ? 12.045 2.217 -7.607 1.00 92.62 77 THR A N 1
ATOM 599 C CA . THR A 1 77 ? 13.111 1.443 -8.239 1.00 92.62 77 THR A CA 1
ATOM 600 C C . THR A 1 77 ? 13.623 0.390 -7.266 1.00 92.62 77 THR A C 1
ATOM 602 O O . THR A 1 77 ? 14.137 0.721 -6.198 1.00 92.62 77 THR A O 1
ATOM 605 N N . THR A 1 78 ? 13.514 -0.885 -7.634 1.00 90.25 78 THR A N 1
ATOM 606 C CA . THR A 1 78 ? 14.075 -2.007 -6.868 1.00 90.25 78 THR A CA 1
ATOM 607 C C . THR A 1 78 ? 14.972 -2.871 -7.739 1.00 90.25 78 THR A C 1
ATOM 609 O O . THR A 1 78 ? 14.829 -2.919 -8.959 1.00 90.25 78 THR A O 1
ATOM 612 N N . LYS A 1 79 ? 15.915 -3.573 -7.108 1.00 91.06 79 LYS A N 1
ATOM 613 C CA . LYS A 1 79 ? 16.729 -4.591 -7.772 1.00 91.06 79 LYS A CA 1
ATOM 614 C C . LYS A 1 79 ? 15.976 -5.917 -7.737 1.00 91.06 79 LYS A C 1
ATOM 616 O O . LYS A 1 79 ? 15.708 -6.439 -6.660 1.00 91.06 79 LYS A O 1
ATOM 621 N N . ASN A 1 80 ? 15.644 -6.450 -8.907 1.00 89.50 80 ASN A N 1
ATOM 622 C CA . ASN A 1 80 ? 14.936 -7.714 -9.051 1.00 89.50 80 ASN A CA 1
ATOM 623 C C . ASN A 1 80 ? 15.805 -8.715 -9.809 1.00 89.50 80 ASN A C 1
ATOM 625 O O . ASN A 1 80 ? 16.471 -8.361 -10.783 1.00 89.50 80 ASN A O 1
ATOM 629 N N . ILE A 1 81 ? 15.735 -9.975 -9.394 1.00 92.31 81 ILE A N 1
ATOM 630 C CA . ILE A 1 81 ? 16.382 -11.081 -10.094 1.00 92.31 81 ILE A CA 1
ATOM 631 C C . ILE A 1 81 ? 15.535 -11.447 -11.319 1.00 92.31 81 ILE A C 1
ATOM 633 O O . ILE A 1 81 ? 14.314 -11.596 -11.220 1.00 92.31 81 ILE A O 1
ATOM 637 N N . ARG A 1 82 ? 16.175 -11.567 -12.483 1.00 91.88 82 ARG A N 1
ATOM 638 C CA . ARG A 1 82 ? 15.564 -11.983 -13.752 1.00 91.88 82 ARG A CA 1
ATOM 639 C C . ARG A 1 82 ? 16.450 -13.014 -14.441 1.00 91.88 82 ARG A C 1
ATOM 641 O O . ARG A 1 82 ? 17.643 -13.091 -14.165 1.00 91.88 82 ARG A O 1
ATOM 648 N N . ARG A 1 83 ? 15.853 -13.798 -15.336 1.00 95.19 83 ARG A N 1
ATOM 649 C CA . ARG A 1 83 ? 16.587 -14.709 -16.217 1.00 95.19 83 ARG A CA 1
ATOM 650 C C . ARG A 1 83 ? 16.701 -14.101 -17.606 1.00 95.19 83 ARG A C 1
ATOM 652 O O . ARG A 1 83 ? 15.719 -13.546 -18.103 1.00 95.19 83 ARG A O 1
ATOM 659 N N . THR A 1 84 ? 17.882 -14.185 -18.203 1.00 94.00 84 THR A N 1
ATOM 660 C CA . THR A 1 84 ? 18.081 -13.867 -19.621 1.00 94.00 84 THR A CA 1
ATOM 661 C C . THR A 1 84 ? 17.476 -14.972 -20.492 1.00 94.00 84 THR A C 1
ATOM 663 O O . THR A 1 84 ? 17.080 -16.030 -19.995 1.00 94.00 84 THR A O 1
ATOM 666 N N . VAL A 1 85 ? 17.415 -14.744 -21.807 1.00 95.12 85 VAL A N 1
ATOM 667 C CA . VAL A 1 85 ? 17.038 -15.792 -22.775 1.00 95.12 85 VAL A CA 1
ATOM 668 C C . VAL A 1 85 ? 18.013 -16.978 -22.709 1.00 95.12 85 VAL A C 1
ATOM 670 O O . VAL A 1 85 ? 17.588 -18.114 -22.866 1.00 95.12 85 VAL A O 1
ATOM 673 N N . GLY A 1 86 ? 19.288 -16.728 -22.383 1.00 95.56 86 GLY A N 1
ATOM 674 C CA . GLY A 1 86 ? 20.306 -17.756 -22.133 1.00 95.56 86 GLY A CA 1
ATOM 675 C C . GLY A 1 86 ? 20.204 -18.446 -20.767 1.00 95.56 86 GLY A C 1
ATOM 676 O O . GLY A 1 86 ? 21.084 -19.218 -20.416 1.00 95.56 86 GLY A O 1
ATOM 677 N N . HIS A 1 87 ? 19.144 -18.184 -19.995 1.00 92.94 87 HIS A N 1
ATOM 678 C CA . HIS A 1 87 ? 18.928 -18.686 -18.633 1.00 92.94 87 HIS A CA 1
ATOM 679 C C . HIS A 1 87 ? 19.900 -18.167 -17.560 1.00 92.94 87 HIS A C 1
ATOM 681 O O . HIS A 1 87 ? 19.832 -18.624 -16.415 1.00 92.94 87 HIS A O 1
ATOM 687 N N . ASP A 1 88 ? 20.711 -17.153 -17.860 1.00 96.31 88 ASP A N 1
ATOM 688 C CA . ASP A 1 88 ? 21.582 -16.520 -16.869 1.00 96.31 88 ASP A CA 1
ATOM 689 C C . ASP A 1 88 ? 20.763 -15.742 -15.845 1.00 96.31 88 ASP A C 1
ATOM 691 O O . ASP A 1 88 ? 19.838 -14.997 -16.185 1.00 96.31 88 ASP A O 1
ATOM 695 N N . VAL A 1 89 ? 21.123 -15.886 -14.572 1.00 96.69 89 VAL A N 1
ATOM 696 C CA . VAL A 1 89 ? 20.481 -15.170 -13.471 1.00 96.69 89 VAL A CA 1
ATOM 697 C C . VAL A 1 89 ? 21.163 -13.817 -13.294 1.00 96.69 89 VAL A C 1
ATOM 699 O O . VAL A 1 89 ? 22.300 -13.736 -12.840 1.00 96.69 89 VAL A O 1
ATOM 702 N N . VAL A 1 90 ? 20.451 -12.742 -13.625 1.00 95.94 90 VAL A N 1
ATOM 703 C CA . VAL A 1 90 ? 20.950 -11.364 -13.537 1.00 95.94 90 VAL A CA 1
ATOM 704 C C . VAL A 1 90 ? 20.110 -10.535 -12.572 1.00 95.94 90 VAL A C 1
ATOM 706 O O . VAL A 1 90 ? 18.900 -10.725 -12.438 1.00 95.94 90 VAL A O 1
ATOM 709 N N . THR A 1 91 ? 20.748 -9.582 -11.896 1.00 96.00 91 THR A N 1
ATOM 710 C CA . THR A 1 91 ? 20.052 -8.598 -11.059 1.00 96.00 91 THR A CA 1
ATOM 711 C C . THR A 1 91 ? 19.860 -7.314 -11.854 1.00 96.00 91 THR A C 1
ATOM 713 O O . THR A 1 91 ? 20.833 -6.660 -12.220 1.00 96.00 91 THR A O 1
ATOM 716 N N . CYS A 1 92 ? 18.610 -6.926 -12.098 1.00 92.50 92 CYS A N 1
ATOM 717 C CA . CYS A 1 92 ? 18.268 -5.730 -12.867 1.00 92.50 92 CYS A CA 1
ATOM 718 C C . CYS A 1 92 ? 17.520 -4.717 -12.001 1.00 92.50 92 CYS A C 1
ATOM 720 O O . CYS A 1 92 ? 16.654 -5.088 -11.205 1.00 92.50 92 CYS A O 1
ATOM 7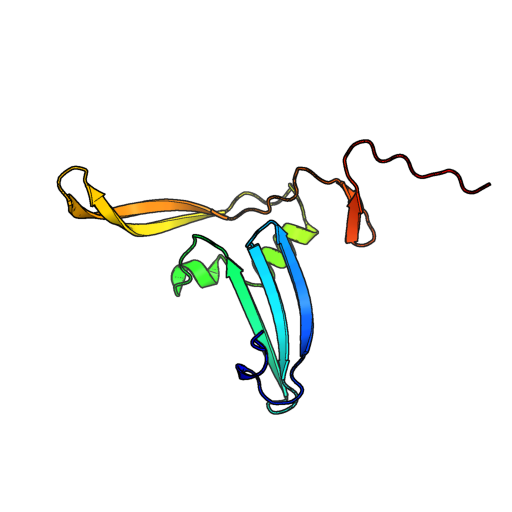22 N N . ALA A 1 93 ? 17.803 -3.428 -12.192 1.00 93.12 93 ALA A N 1
ATOM 723 C CA . ALA A 1 93 ? 16.963 -2.368 -11.648 1.00 93.12 93 ALA A CA 1
ATOM 724 C C . ALA A 1 93 ? 15.631 -2.326 -12.413 1.00 93.12 93 ALA A C 1
ATOM 726 O O . ALA A 1 93 ? 15.605 -2.313 -13.642 1.00 93.12 93 ALA A O 1
ATOM 727 N N . VAL A 1 94 ? 14.521 -2.333 -11.682 1.00 92.00 94 VAL A N 1
ATOM 728 C CA . VAL A 1 94 ? 13.164 -2.275 -12.223 1.00 92.00 94 VAL A CA 1
ATOM 729 C C . VAL A 1 94 ? 12.429 -1.145 -11.530 1.00 92.00 94 VAL A C 1
ATOM 731 O O . VAL A 1 94 ? 12.305 -1.148 -10.306 1.00 92.00 94 VAL A O 1
ATOM 734 N N . THR A 1 95 ? 11.898 -0.219 -12.319 1.00 93.50 95 THR A N 1
ATOM 735 C CA . THR A 1 95 ? 11.057 0.867 -11.818 1.00 93.50 95 THR A CA 1
ATOM 736 C C . THR A 1 95 ? 9.590 0.500 -11.980 1.00 93.50 95 THR A C 1
ATOM 738 O O . THR A 1 95 ? 9.153 0.097 -13.059 1.00 93.50 95 THR A O 1
ATOM 741 N N . LYS A 1 96 ? 8.818 0.629 -10.903 1.00 91.75 96 LYS A N 1
ATOM 742 C CA . LYS A 1 96 ? 7.365 0.436 -10.889 1.00 91.75 96 LYS A CA 1
ATOM 743 C C . LYS A 1 96 ? 6.670 1.709 -10.447 1.00 91.75 96 LYS A C 1
ATOM 745 O O . LYS A 1 96 ? 7.207 2.466 -9.645 1.00 91.75 96 LYS A O 1
ATOM 750 N N . VAL A 1 97 ? 5.470 1.922 -10.972 1.00 91.56 97 VAL A N 1
ATOM 751 C CA . VAL A 1 97 ? 4.652 3.088 -10.643 1.00 91.56 97 VAL A CA 1
ATOM 752 C C . VAL A 1 97 ? 3.642 2.704 -9.573 1.00 91.56 97 VAL A C 1
ATOM 754 O O . VAL A 1 97 ? 2.803 1.832 -9.792 1.00 91.56 97 VAL A O 1
ATOM 757 N N . PHE A 1 98 ? 3.724 3.360 -8.423 1.00 91.06 98 PHE A N 1
ATOM 758 C CA . PHE A 1 98 ? 2.747 3.275 -7.352 1.00 91.06 98 PHE A CA 1
ATOM 759 C C . PHE A 1 98 ? 1.711 4.386 -7.537 1.00 91.06 98 PHE A C 1
ATOM 761 O O . PHE A 1 98 ? 2.002 5.567 -7.336 1.00 91.06 98 PHE A O 1
ATOM 768 N N . LYS A 1 99 ? 0.520 3.985 -7.988 1.00 88.75 99 LYS A N 1
ATOM 769 C CA . LYS A 1 99 ? -0.629 4.856 -8.242 1.00 88.75 99 LYS A CA 1
ATOM 770 C C . LYS A 1 99 ? -1.936 4.096 -8.046 1.00 88.75 99 LYS A C 1
ATOM 772 O O . L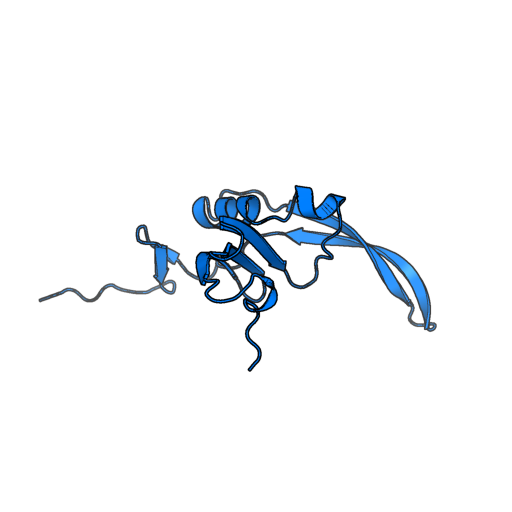YS A 1 99 ? -1.969 2.871 -8.190 1.00 88.75 99 LYS A O 1
ATOM 777 N N . THR A 1 100 ? -3.012 4.826 -7.788 1.00 87.62 100 THR A N 1
ATOM 778 C CA . THR A 1 100 ? -4.369 4.276 -7.828 1.00 87.62 100 THR A CA 1
ATOM 779 C C . THR A 1 100 ? -4.775 3.994 -9.280 1.00 87.62 100 THR A C 1
ATOM 781 O O . THR A 1 100 ? -4.303 4.627 -10.225 1.00 87.62 100 THR A O 1
ATOM 784 N N . THR A 1 101 ? -5.611 2.976 -9.485 1.00 80.69 101 THR A N 1
ATOM 785 C CA . THR A 1 101 ? -6.034 2.512 -10.825 1.00 80.69 101 THR A CA 1
ATOM 786 C C . THR A 1 101 ? -7.533 2.675 -11.071 1.00 80.69 101 THR A C 1
ATOM 788 O O . THR A 1 101 ? -8.056 2.205 -12.080 1.00 80.69 101 THR A O 1
ATOM 791 N N . PHE A 1 102 ? -8.230 3.390 -10.184 1.00 72.94 102 PHE A N 1
ATOM 792 C CA . PHE A 1 102 ? -9.667 3.652 -10.278 1.00 72.94 102 PHE A CA 1
ATOM 793 C C . PHE A 1 102 ? -10.070 4.731 -11.294 1.00 72.94 102 PHE A C 1
ATOM 795 O O . PHE A 1 102 ? -11.217 5.160 -11.295 1.00 72.94 102 PHE A O 1
ATOM 802 N N . SER A 1 103 ? -9.207 5.082 -12.248 1.00 69.31 103 SER A N 1
ATOM 803 C CA . SER A 1 103 ? -9.492 6.091 -13.285 1.00 69.31 103 SER A CA 1
ATOM 804 C C . SER A 1 103 ? -10.649 5.738 -14.236 1.00 69.31 103 SER A C 1
ATOM 806 O O . SER A 1 103 ? -11.026 6.527 -15.093 1.00 69.31 103 SER A O 1
ATOM 808 N N . LYS A 1 104 ? 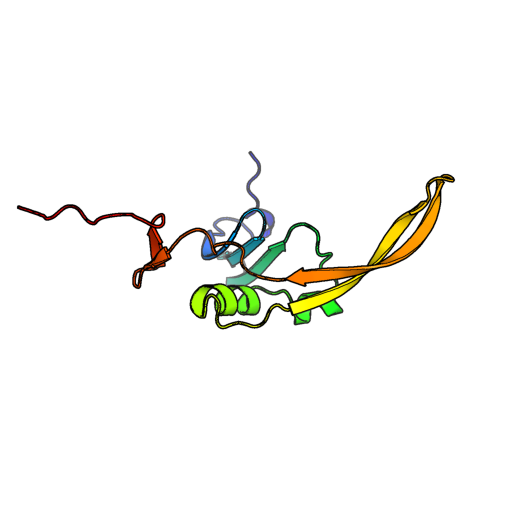-11.233 4.537 -14.121 1.00 76.94 104 LYS A N 1
ATOM 809 C CA . LYS A 1 104 ? -12.390 4.094 -14.920 1.00 76.94 104 LYS A CA 1
ATOM 810 C C . LYS A 1 104 ? -13.740 4.279 -14.220 1.00 76.94 104 LYS A C 1
ATOM 812 O O . LYS A 1 104 ? -14.767 3.927 -14.801 1.00 76.94 104 LYS A O 1
ATOM 817 N N . ARG A 1 105 ? -13.767 4.778 -12.981 1.00 79.38 105 ARG A N 1
ATOM 818 C CA . ARG A 1 105 ? -15.002 5.057 -12.233 1.00 79.38 105 ARG A CA 1
ATOM 819 C C . ARG A 1 105 ? -14.977 6.495 -11.729 1.00 79.38 105 ARG A C 1
ATOM 821 O O . ARG A 1 105 ? -13.927 7.010 -11.370 1.00 79.38 105 ARG A O 1
ATOM 828 N N . ARG A 1 106 ? -16.146 7.126 -11.667 1.00 81.50 106 ARG A N 1
ATOM 829 C CA . ARG A 1 106 ? -16.311 8.446 -11.062 1.00 81.50 106 ARG A CA 1
ATOM 830 C C . ARG A 1 106 ? -16.598 8.276 -9.575 1.00 81.50 106 ARG A C 1
ATOM 832 O O . ARG A 1 106 ? -17.618 7.681 -9.220 1.00 81.50 106 ARG A O 1
ATOM 839 N N . HIS A 1 107 ? -15.717 8.802 -8.734 1.00 79.69 107 HIS A N 1
ATOM 840 C CA . HIS A 1 107 ? -15.924 8.869 -7.291 1.00 79.69 107 HIS A CA 1
ATOM 841 C C . HIS A 1 107 ? -16.950 9.954 -6.942 1.00 79.69 107 HIS A C 1
ATOM 843 O O . HIS A 1 107 ? -17.003 11.001 -7.588 1.00 79.69 107 HIS A O 1
ATOM 849 N N . LEU A 1 108 ? -17.805 9.662 -5.969 1.00 82.12 108 LEU A N 1
ATOM 850 C CA . LEU A 1 108 ? -18.802 10.573 -5.417 1.00 82.12 108 LEU A CA 1
ATOM 851 C C . LEU A 1 108 ? -18.320 11.107 -4.059 1.00 82.12 108 LEU A C 1
ATOM 853 O O . LEU A 1 108 ? -17.445 10.515 -3.430 1.00 82.12 108 LEU A O 1
ATOM 857 N N . GLU A 1 109 ? -18.917 12.200 -3.585 1.00 80.31 109 GLU A N 1
ATOM 858 C CA . GLU A 1 109 ? -18.557 12.825 -2.298 1.00 80.31 109 GLU A CA 1
ATOM 859 C C . GLU A 1 109 ? -18.799 11.909 -1.086 1.00 80.31 109 GLU A C 1
ATOM 861 O O . GLU A 1 109 ? -18.160 12.057 -0.052 1.00 80.31 109 GLU A O 1
ATOM 866 N N . ASN A 1 110 ? -19.685 10.920 -1.216 1.00 82.19 110 ASN A N 1
ATOM 867 C CA . ASN A 1 110 ? -20.020 9.957 -0.168 1.00 82.19 110 ASN A CA 1
ATOM 868 C C . ASN A 1 110 ? -19.128 8.698 -0.175 1.00 82.19 110 ASN A C 1
ATOM 870 O O . ASN A 1 110 ? -19.545 7.663 0.335 1.00 82.19 110 ASN A O 1
ATOM 874 N N . TYR A 1 111 ? -17.937 8.762 -0.781 1.00 73.75 111 TYR A N 1
ATOM 875 C CA . TYR A 1 111 ? -17.002 7.637 -0.950 1.00 73.75 111 TYR A CA 1
ATOM 876 C C . TYR A 1 111 ? -17.503 6.479 -1.835 1.00 73.75 111 TYR A C 1
ATOM 878 O O . TYR A 1 111 ? -16.782 5.495 -2.020 1.00 73.75 111 TYR A O 1
ATOM 886 N N . ASP A 1 112 ? -18.680 6.604 -2.457 1.00 80.69 112 ASP A N 1
ATOM 887 C CA . ASP A 1 112 ? -19.139 5.665 -3.480 1.00 80.69 112 ASP A CA 1
ATOM 888 C C . ASP A 1 112 ? -18.456 5.911 -4.831 1.00 80.69 112 ASP A C 1
ATOM 890 O O . ASP A 1 112 ? -17.842 6.949 -5.092 1.00 80.69 112 ASP A O 1
ATOM 894 N N . SER A 1 113 ? -18.589 4.946 -5.747 1.00 81.25 113 SER A N 1
ATOM 895 C CA . SER A 1 113 ? -18.135 5.112 -7.128 1.00 81.25 113 SER A CA 1
ATOM 896 C C . SER A 1 113 ? -19.134 4.577 -8.149 1.00 81.25 113 SER A C 1
ATOM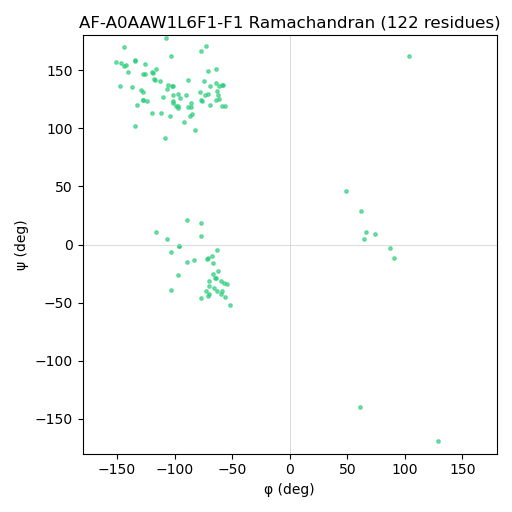 898 O O . SER A 1 113 ? -19.637 3.453 -8.055 1.00 81.25 113 SER A O 1
ATOM 900 N N . VAL A 1 114 ? -19.364 5.362 -9.198 1.00 86.94 114 VAL A N 1
ATOM 901 C CA . VAL A 1 114 ? -20.276 5.025 -10.297 1.00 86.94 114 VAL A CA 1
ATOM 902 C C . VAL A 1 114 ? -19.514 4.884 -11.614 1.00 86.94 114 VAL A C 1
ATOM 904 O O . VAL A 1 114 ? -18.477 5.526 -11.799 1.00 86.94 114 VAL A O 1
ATOM 907 N N . PRO A 1 115 ? -19.985 4.049 -12.556 1.00 88.12 115 PRO A N 1
ATOM 908 C CA . PRO A 1 115 ? -19.412 4.030 -13.895 1.00 88.12 115 PRO A CA 1
ATOM 909 C C . PRO A 1 115 ? -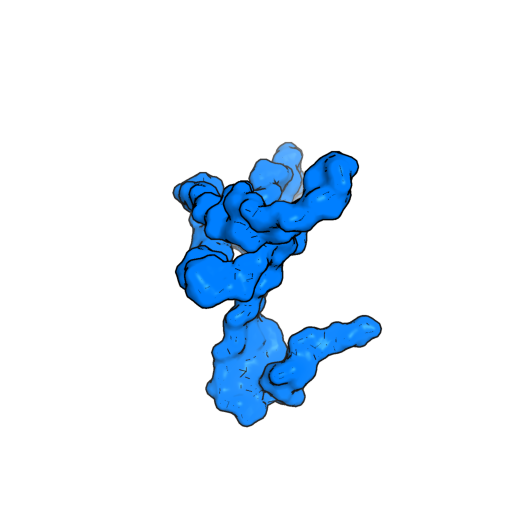19.638 5.377 -14.595 1.00 88.12 115 PRO A C 1
ATOM 911 O O . PRO A 1 115 ? -20.632 6.070 -14.349 1.00 88.12 115 PRO A O 1
ATOM 914 N N . TYR A 1 116 ? -18.731 5.745 -15.500 1.00 84.06 116 TYR A N 1
ATOM 915 C CA . TYR A 1 116 ? -18.962 6.884 -16.386 1.00 84.06 116 TYR A CA 1
ATOM 916 C C . TYR A 1 116 ? -20.229 6.652 -17.222 1.00 84.06 116 TYR A C 1
ATOM 918 O O . TYR A 1 116 ? -20.481 5.544 -17.693 1.00 84.06 116 TYR A O 1
ATOM 926 N N . GLY A 1 117 ? -21.056 7.691 -17.360 1.00 85.69 117 GLY A N 1
ATOM 927 C CA . GLY A 1 117 ? -22.367 7.601 -18.011 1.00 85.69 117 GLY A CA 1
ATOM 928 C C . GLY A 1 117 ? -23.524 7.183 -17.094 1.00 85.69 117 GLY A C 1
ATOM 929 O O . GLY A 1 117 ? -24.670 7.195 -17.541 1.00 85.69 117 GLY A O 1
ATOM 930 N N . TYR A 1 118 ? -23.271 6.873 -15.814 1.00 87.88 118 TYR A N 1
ATOM 931 C CA . TYR A 1 118 ? -24.339 6.639 -14.839 1.00 87.88 118 TYR A CA 1
ATOM 932 C C . TYR A 1 118 ? -25.256 7.866 -14.713 1.00 87.88 118 TYR A C 1
ATOM 934 O O . TYR A 1 118 ? -24.819 8.949 -14.312 1.00 87.88 118 TYR A O 1
ATOM 942 N N . LYS A 1 119 ? -26.544 7.682 -15.024 1.00 85.56 119 LYS A N 1
ATOM 943 C CA . LYS A 1 119 ? -27.597 8.686 -14.836 1.00 85.56 119 LYS A CA 1
ATOM 944 C C . LYS A 1 119 ? -28.388 8.334 -13.580 1.00 85.56 119 LYS A C 1
ATOM 946 O O . LYS A 1 119 ? -28.950 7.246 -13.489 1.00 85.56 119 LYS A O 1
ATOM 951 N N . ARG A 1 120 ? -28.441 9.256 -12.615 1.00 79.81 120 ARG A N 1
ATOM 952 C CA . ARG A 1 120 ? -29.261 9.093 -11.407 1.00 79.81 120 ARG A CA 1
ATOM 953 C C . ARG A 1 120 ? -30.729 9.045 -11.841 1.00 79.81 120 ARG A C 1
ATOM 955 O O . ARG A 1 120 ? -31.179 9.949 -12.546 1.00 79.81 120 ARG A O 1
ATOM 962 N N . ARG A 1 121 ? -31.460 7.991 -11.467 1.00 78.62 121 ARG A N 1
ATOM 963 C CA . ARG A 1 121 ? -32.903 7.916 -11.731 1.00 78.62 121 ARG A CA 1
ATOM 964 C C . ARG A 1 121 ? -33.565 9.073 -10.979 1.00 78.62 121 ARG A C 1
ATOM 966 O O . ARG A 1 121 ? -33.271 9.256 -9.797 1.00 78.62 121 ARG A O 1
ATOM 973 N N . LYS A 1 122 ? -34.388 9.882 -11.656 1.00 69.75 122 LYS A N 1
ATOM 974 C CA . LYS A 1 122 ? -35.222 10.867 -10.957 1.00 69.75 122 LYS A CA 1
ATOM 975 C C . LYS A 1 122 ? -36.145 10.080 -10.025 1.00 69.75 122 LYS A C 1
ATOM 977 O O . LYS A 1 122 ? -36.769 9.118 -10.470 1.00 69.75 122 LYS A O 1
ATOM 982 N N . LEU A 1 123 ? -36.126 10.425 -8.743 1.00 69.81 123 LEU A N 1
ATOM 983 C CA . LEU A 1 123 ? -37.184 10.023 -7.825 1.00 69.81 123 LEU A CA 1
ATOM 984 C C . LEU A 1 123 ? -38.425 10.809 -8.261 1.00 69.81 123 LEU A C 1
ATOM 986 O O . LEU A 1 123 ? -38.339 12.033 -8.383 1.00 69.81 123 LEU A O 1
ATOM 990 N N . GLU A 1 124 ? -39.481 10.082 -8.623 1.00 51.62 124 GLU A N 1
ATOM 991 C CA . GLU A 1 124 ? -40.835 10.629 -8.784 1.00 51.62 124 GLU A CA 1
ATOM 992 C C . GLU A 1 124 ? -41.428 10.956 -7.414 1.00 51.62 124 GLU A C 1
ATOM 994 O O . GLU A 1 124 ? -41.130 10.198 -6.458 1.00 51.62 124 GLU A O 1
#

Mean predicted aligned error: 6.68 Å

Secondary structure (DSSP, 8-state):
---TTGGG-TT-EEEEEEEEETTEEEEEEEETTTTEEEEEEEETT----HHHHTTSSHHHHHHHHHHGGGSPPEEEEEEEEEE-TT--EEEEEEEEEE----TTEEEPTTS-EEETTPPPPPP-